Protein AF-A0AAF0L243-F1 (afdb_monomer_lite)

Structure (mmCIF, N/CA/C/O backbone):
data_AF-A0AAF0L243-F1
#
_entry.id   AF-A0AAF0L243-F1
#
loop_
_atom_site.group_PDB
_atom_site.id
_atom_site.type_symbol
_atom_site.label_atom_id
_atom_site.label_alt_id
_atom_site.label_comp_id
_atom_site.label_asym_id
_atom_site.label_entity_id
_atom_site.label_seq_id
_atom_site.pdbx_PDB_ins_code
_atom_site.Cartn_x
_atom_site.Cartn_y
_atom_site.Cartn_z
_atom_site.occupancy
_atom_site.B_iso_or_equiv
_atom_site.auth_seq_id
_atom_site.auth_comp_id
_atom_site.auth_asym_id
_atom_site.auth_atom_id
_atom_site.pdbx_PDB_model_num
ATOM 1 N N . MET A 1 1 ? -22.733 8.200 5.395 1.00 56.94 1 MET A N 1
ATOM 2 C CA . MET A 1 1 ? -22.385 6.842 4.937 1.00 56.94 1 MET A CA 1
ATOM 3 C C . MET A 1 1 ? -22.630 5.916 6.104 1.00 56.94 1 MET A C 1
ATOM 5 O O 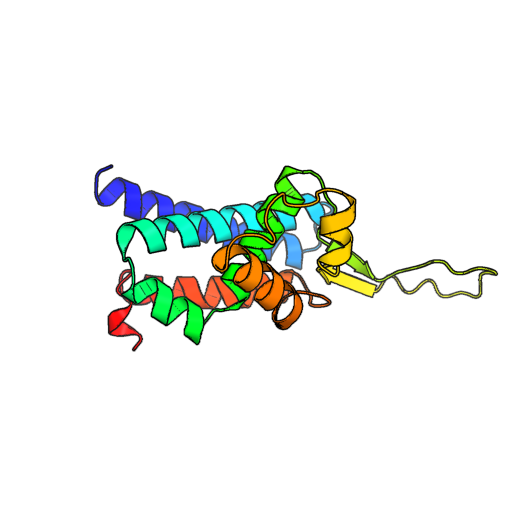. MET A 1 1 ? -22.127 6.195 7.186 1.00 56.94 1 MET A O 1
ATOM 9 N N . VAL A 1 2 ? -23.494 4.929 5.919 1.00 75.75 2 VAL A N 1
ATOM 10 C CA . VAL A 1 2 ? -23.940 4.028 6.987 1.00 75.75 2 VAL A CA 1
ATOM 11 C C . VAL A 1 2 ? -22.839 2.993 7.256 1.00 75.75 2 VAL A C 1
ATOM 13 O O . VAL A 1 2 ? -22.081 2.648 6.353 1.00 75.75 2 VAL A O 1
ATOM 16 N N . GLU A 1 3 ? -22.715 2.503 8.488 1.00 72.56 3 GLU A N 1
ATOM 17 C CA . GLU A 1 3 ? -21.647 1.585 8.929 1.00 72.56 3 GLU A CA 1
ATOM 18 C C . GLU A 1 3 ? -21.468 0.353 8.014 1.00 72.56 3 GLU A C 1
ATOM 20 O O . GLU A 1 3 ? -20.345 -0.024 7.674 1.00 72.56 3 GLU A O 1
ATOM 25 N N . TRP A 1 4 ? -22.569 -0.206 7.500 1.00 73.00 4 TRP A N 1
ATOM 26 C CA . TRP A 1 4 ? -22.538 -1.335 6.563 1.00 73.00 4 TRP A CA 1
ATOM 27 C C . TRP A 1 4 ? -21.938 -0.981 5.188 1.00 73.00 4 TRP A C 1
ATOM 29 O O . TRP A 1 4 ? -21.298 -1.826 4.559 1.00 73.00 4 TRP A O 1
ATOM 39 N N . GLU A 1 5 ? -22.095 0.261 4.714 1.00 77.69 5 GLU A N 1
ATOM 40 C CA . GLU A 1 5 ? -21.502 0.730 3.452 1.00 77.69 5 GLU A CA 1
ATOM 41 C C . GLU A 1 5 ? -19.980 0.836 3.581 1.00 77.69 5 GLU A C 1
ATOM 43 O O . GLU A 1 5 ? -19.249 0.472 2.657 1.00 77.69 5 GLU A O 1
ATOM 48 N N . ARG A 1 6 ? -19.497 1.271 4.753 1.00 78.81 6 ARG A N 1
ATOM 49 C CA . ARG A 1 6 ? -18.064 1.363 5.067 1.00 78.81 6 ARG A CA 1
ATOM 50 C C . ARG A 1 6 ? -17.425 -0.018 5.147 1.00 78.81 6 ARG A C 1
ATOM 52 O O . ARG A 1 6 ? -16.414 -0.251 4.488 1.00 78.81 6 ARG A O 1
ATOM 59 N N . ALA A 1 7 ? -18.047 -0.952 5.869 1.00 78.88 7 ALA A N 1
ATOM 60 C CA . ALA A 1 7 ? -17.577 -2.335 5.951 1.00 78.88 7 ALA A CA 1
ATOM 61 C C . ALA A 1 7 ? -17.510 -3.000 4.564 1.00 78.88 7 ALA A C 1
ATOM 63 O O . ALA A 1 7 ? -16.498 -3.605 4.205 1.00 78.88 7 ALA A O 1
ATOM 64 N N . ARG A 1 8 ? -18.545 -2.810 3.734 1.00 82.81 8 ARG A N 1
ATOM 65 C CA . ARG A 1 8 ? -18.560 -3.309 2.351 1.00 82.81 8 ARG A CA 1
ATOM 66 C C . ARG A 1 8 ? -17.461 -2.677 1.495 1.00 82.81 8 ARG A C 1
ATOM 68 O O . ARG A 1 8 ? -16.812 -3.385 0.730 1.00 82.81 8 ARG A O 1
ATOM 75 N N . SER A 1 9 ? -17.247 -1.367 1.616 1.00 86.12 9 SER A N 1
ATOM 76 C CA . SER A 1 9 ? -16.192 -0.643 0.896 1.00 86.12 9 SER A CA 1
ATOM 77 C C . SER A 1 9 ? -14.798 -1.185 1.228 1.00 86.12 9 SER A C 1
ATOM 79 O O . SER A 1 9 ? -14.022 -1.478 0.317 1.00 86.12 9 SER A O 1
ATOM 81 N N . ARG A 1 10 ? -14.508 -1.417 2.518 1.00 90.62 10 ARG A N 1
ATOM 82 C CA . ARG A 1 10 ? -13.235 -1.999 2.979 1.00 90.62 10 ARG A CA 1
ATOM 83 C C . ARG A 1 10 ? -13.010 -3.401 2.413 1.00 90.62 10 ARG A C 1
ATOM 85 O O . ARG A 1 10 ? -11.958 -3.645 1.832 1.00 90.62 10 ARG A O 1
ATOM 92 N N . GLY A 1 11 ? -14.014 -4.279 2.489 1.00 90.25 11 GLY A N 1
ATOM 93 C CA . GLY A 1 11 ? -13.917 -5.632 1.928 1.00 90.25 11 GLY A CA 1
ATOM 94 C C . GLY A 1 11 ? -13.712 -5.639 0.407 1.00 90.25 11 GLY A C 1
ATOM 95 O O . GLY A 1 11 ? -12.899 -6.401 -0.111 1.00 90.25 11 GLY A O 1
ATOM 96 N N . MET A 1 12 ? -14.388 -4.749 -0.331 1.00 90.94 12 MET A N 1
ATOM 97 C CA . MET A 1 12 ? -14.165 -4.607 -1.778 1.00 90.94 12 MET A CA 1
ATOM 98 C C . MET A 1 12 ? -12.74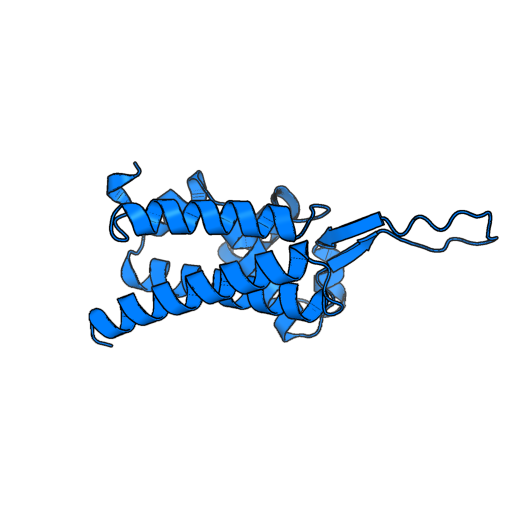5 -4.133 -2.099 1.00 90.94 12 MET A C 1
ATOM 100 O O . MET A 1 12 ? -12.108 -4.693 -2.989 1.00 90.94 12 MET A O 1
ATOM 104 N N . ALA A 1 13 ? -12.246 -3.130 -1.375 1.00 92.06 13 ALA A N 1
ATOM 105 C CA . ALA A 1 13 ? -10.897 -2.618 -1.571 1.00 92.06 13 ALA A CA 1
ATOM 106 C C . ALA A 1 13 ? -9.832 -3.677 -1.235 1.00 92.06 13 ALA A C 1
ATOM 108 O O . ALA A 1 13 ? -8.860 -3.816 -1.976 1.00 92.06 13 ALA A O 1
ATOM 109 N N . LEU A 1 14 ? -10.043 -4.469 -0.176 1.00 95.31 14 LEU A N 1
ATOM 110 C CA . LEU A 1 14 ? -9.124 -5.533 0.231 1.00 95.31 14 LEU A CA 1
ATOM 111 C C . LEU A 1 14 ? -9.043 -6.638 -0.828 1.00 95.31 14 LEU A C 1
ATOM 113 O O . LEU A 1 14 ? -7.953 -7.005 -1.264 1.00 95.31 14 LEU A O 1
ATOM 117 N N . ASN A 1 15 ? -10.198 -7.090 -1.322 1.00 95.25 15 ASN A N 1
ATOM 118 C CA . ASN A 1 15 ? -10.277 -8.075 -2.401 1.00 95.25 15 ASN A CA 1
ATOM 119 C C . ASN A 1 15 ? -9.639 -7.564 -3.700 1.00 95.25 15 ASN A C 1
ATOM 121 O O . ASN A 1 15 ? -8.996 -8.318 -4.431 1.00 95.25 15 ASN A O 1
ATOM 125 N N . ALA A 1 16 ? -9.810 -6.278 -4.012 1.00 94.06 16 ALA A N 1
ATOM 126 C CA . ALA A 1 16 ? -9.222 -5.684 -5.205 1.00 94.06 16 ALA A CA 1
ATOM 127 C C . ALA A 1 16 ? -7.691 -5.569 -5.102 1.00 94.06 16 ALA A C 1
ATOM 129 O O . ALA A 1 16 ? -6.995 -5.826 -6.088 1.00 94.06 16 ALA A O 1
ATOM 130 N N . LEU A 1 17 ? -7.163 -5.252 -3.915 1.00 95.25 17 LEU A N 1
ATOM 131 C CA . LEU A 1 17 ? -5.728 -5.289 -3.631 1.00 95.25 17 LEU A CA 1
ATOM 132 C C . LEU A 1 17 ? -5.165 -6.714 -3.766 1.00 95.25 17 LEU A C 1
ATOM 134 O O . LEU A 1 17 ? -4.142 -6.914 -4.421 1.00 95.25 17 LEU A O 1
ATOM 138 N N . GLU A 1 18 ? -5.853 -7.717 -3.218 1.00 96.31 18 GLU A N 1
ATOM 139 C CA . GLU A 1 18 ? -5.465 -9.126 -3.357 1.00 96.31 18 GLU A CA 1
ATOM 140 C C . GLU A 1 18 ? -5.455 -9.590 -4.820 1.00 96.31 18 GLU A C 1
ATOM 142 O O . GLU A 1 18 ? -4.526 -10.277 -5.261 1.00 96.31 18 GLU A O 1
ATOM 147 N N . LYS A 1 19 ? -6.463 -9.186 -5.602 1.00 94.44 19 LYS A N 1
ATOM 148 C CA . LYS A 1 19 ? -6.508 -9.474 -7.037 1.00 94.44 19 LYS A CA 1
ATOM 149 C C . LYS A 1 19 ? -5.303 -8.862 -7.755 1.00 94.44 19 LYS A C 1
ATOM 151 O O . LYS A 1 19 ? -4.652 -9.559 -8.529 1.00 94.44 19 LYS A O 1
ATOM 156 N N . ALA A 1 20 ? -4.975 -7.601 -7.469 1.00 92.94 20 ALA A N 1
ATOM 157 C CA . ALA A 1 20 ? -3.822 -6.927 -8.062 1.00 92.94 20 ALA A CA 1
ATOM 158 C C . ALA A 1 20 ? -2.502 -7.658 -7.753 1.00 92.94 20 ALA A C 1
ATOM 160 O O . ALA A 1 20 ? -1.702 -7.881 -8.661 1.00 92.94 20 ALA A O 1
ATOM 161 N N . LEU A 1 21 ? -2.302 -8.099 -6.505 1.00 94.44 21 LEU A N 1
ATOM 162 C CA . LEU A 1 21 ? -1.145 -8.914 -6.112 1.00 94.44 21 LEU A CA 1
ATOM 163 C C . LEU A 1 21 ? -1.108 -10.257 -6.858 1.00 94.44 21 LEU A C 1
ATOM 165 O O . LEU A 1 21 ? -0.062 -10.672 -7.359 1.00 94.44 21 LEU A O 1
ATOM 169 N N . THR A 1 22 ? -2.250 -10.935 -6.958 1.00 94.00 22 THR A N 1
ATOM 170 C CA . THR A 1 22 ? -2.358 -12.222 -7.656 1.00 94.00 22 THR A CA 1
ATOM 171 C C . THR A 1 22 ? -1.995 -12.088 -9.136 1.00 94.00 22 THR A C 1
ATOM 173 O O . THR A 1 22 ? -1.210 -12.883 -9.659 1.00 94.00 22 THR A O 1
ATOM 176 N N . ASP A 1 23 ? -2.525 -11.067 -9.808 1.00 90.81 23 ASP A N 1
ATOM 177 C CA . ASP A 1 23 ? -2.268 -10.817 -11.227 1.00 90.81 23 ASP A CA 1
ATOM 178 C C . ASP A 1 23 ? -0.811 -10.402 -11.473 1.00 90.81 23 ASP A C 1
ATOM 180 O O . ASP A 1 23 ? -0.190 -10.845 -12.445 1.00 90.81 23 ASP A O 1
ATOM 184 N N . LEU A 1 24 ? -0.232 -9.629 -10.547 1.00 88.25 24 LEU A N 1
ATOM 185 C CA . LEU A 1 24 ? 1.179 -9.257 -10.555 1.00 88.25 24 LEU A CA 1
ATOM 186 C C . LEU A 1 24 ? 2.096 -10.488 -10.442 1.00 88.25 24 LEU A C 1
ATOM 188 O O . LEU A 1 24 ? 3.017 -10.646 -11.245 1.00 88.25 24 LEU A O 1
ATOM 192 N N . ARG A 1 25 ? 1.808 -11.405 -9.507 1.00 88.00 25 ARG A N 1
ATOM 193 C CA . ARG A 1 25 ? 2.572 -12.652 -9.303 1.00 88.00 25 ARG A CA 1
ATOM 194 C C . ARG A 1 25 ? 2.509 -13.597 -10.491 1.00 88.00 25 ARG A C 1
ATOM 196 O O . ARG A 1 25 ? 3.506 -14.221 -10.845 1.00 88.00 25 ARG A O 1
ATOM 203 N N . ARG A 1 26 ? 1.345 -13.686 -11.131 1.00 83.69 26 ARG A N 1
ATOM 204 C CA . ARG A 1 26 ? 1.151 -14.501 -12.337 1.00 83.69 26 ARG A CA 1
ATOM 205 C C . ARG A 1 26 ? 1.836 -13.914 -13.577 1.00 83.69 26 ARG A C 1
ATOM 207 O O . ARG A 1 26 ? 1.850 -14.573 -14.612 1.00 83.69 26 ARG A O 1
ATOM 214 N N . ARG A 1 27 ? 2.411 -12.704 -13.483 1.00 68.94 27 ARG A N 1
ATOM 215 C CA . ARG A 1 27 ? 3.061 -11.975 -14.586 1.00 68.94 27 ARG A CA 1
ATOM 216 C C . ARG A 1 27 ? 2.173 -11.875 -15.832 1.00 68.94 27 ARG A C 1
ATOM 218 O O . ARG A 1 27 ? 2.678 -11.868 -16.954 1.00 68.94 27 ARG A O 1
ATOM 225 N N . HIS A 1 28 ? 0.853 -11.786 -15.646 1.00 62.03 28 HIS A N 1
ATOM 226 C CA . HIS A 1 28 ? -0.038 -11.433 -16.749 1.00 62.03 28 HIS A CA 1
ATOM 227 C C . HIS A 1 28 ? 0.360 -10.037 -17.238 1.00 62.03 28 HIS A C 1
ATOM 229 O O . HIS A 1 28 ? 0.646 -9.163 -16.421 1.00 62.03 28 HIS A O 1
ATOM 235 N N . GLY A 1 29 ? 0.478 -9.871 -18.558 1.00 58.56 29 GLY A N 1
ATOM 236 C CA . GLY A 1 29 ? 1.164 -8.759 -19.224 1.00 58.56 29 GLY A CA 1
ATOM 237 C C . GLY A 1 29 ? 0.522 -7.382 -19.054 1.00 58.56 29 GLY A C 1
ATOM 238 O O . GLY A 1 29 ? 0.132 -6.781 -20.041 1.00 58.56 29 GLY A O 1
ATOM 239 N N . GLU A 1 30 ? 0.449 -6.878 -17.822 1.00 80.50 30 GLU A N 1
ATOM 240 C CA . GLU A 1 30 ? -0.124 -5.585 -17.437 1.00 80.50 30 GLU A CA 1
ATOM 241 C C . GLU A 1 30 ? 0.508 -5.067 -16.124 1.00 80.50 30 GLU A C 1
ATOM 243 O O . GLU A 1 30 ? -0.178 -4.539 -15.251 1.00 80.50 30 GLU A O 1
ATOM 248 N N . LEU A 1 31 ? 1.834 -5.218 -15.959 1.00 83.25 31 LEU A N 1
ATOM 249 C CA . LEU A 1 31 ? 2.580 -4.820 -14.748 1.00 83.25 31 LEU A CA 1
ATOM 250 C C . LEU A 1 31 ? 2.143 -3.449 -14.207 1.00 83.25 31 LEU A C 1
ATOM 252 O O . LEU A 1 31 ? 1.825 -3.315 -13.029 1.00 83.25 31 LEU A O 1
ATOM 256 N N . TYR A 1 32 ? 2.102 -2.437 -15.073 1.00 83.31 32 TYR A N 1
ATOM 257 C CA . TYR A 1 32 ? 1.758 -1.073 -14.679 1.00 83.31 32 TYR A CA 1
ATOM 258 C C . TYR A 1 32 ? 0.300 -0.919 -14.244 1.00 83.31 32 TYR A C 1
ATOM 260 O O . TYR A 1 32 ? 0.034 -0.178 -13.301 1.00 83.31 32 TYR A O 1
ATOM 268 N N . ALA A 1 33 ? -0.634 -1.626 -14.887 1.00 86.06 33 ALA A N 1
ATOM 269 C CA . ALA A 1 33 ? -2.044 -1.578 -14.511 1.00 86.06 33 ALA A CA 1
ATOM 270 C C . ALA A 1 33 ? -2.269 -2.268 -13.161 1.00 86.06 33 ALA A C 1
ATOM 272 O O . ALA A 1 33 ? -2.939 -1.711 -12.296 1.00 86.06 33 ALA A O 1
ATOM 273 N N . ASN A 1 34 ? -1.635 -3.424 -12.944 1.00 90.44 34 ASN A N 1
ATOM 274 C CA . ASN A 1 34 ? -1.732 -4.167 -11.688 1.00 90.44 34 ASN A CA 1
ATOM 275 C C . ASN A 1 34 ? -1.085 -3.407 -10.526 1.00 90.44 34 ASN A C 1
ATOM 277 O O . ASN A 1 34 ? -1.678 -3.295 -9.456 1.00 90.44 34 ASN A O 1
ATOM 28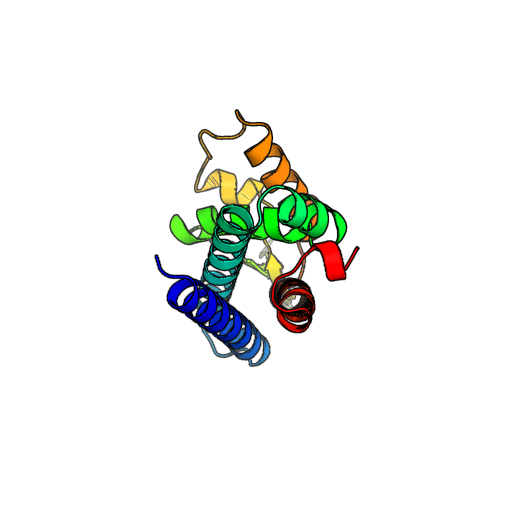1 N N . VAL A 1 35 ? 0.089 -2.803 -10.745 1.00 91.62 35 VAL A N 1
ATOM 282 C CA . VAL A 1 35 ? 0.719 -1.923 -9.751 1.00 91.62 35 VAL A CA 1
ATOM 283 C C . VAL A 1 35 ? -0.150 -0.697 -9.482 1.00 91.62 35 VAL A C 1
ATOM 285 O O . VAL A 1 35 ? -0.382 -0.357 -8.325 1.00 91.62 35 VAL A O 1
ATOM 288 N N . GLY A 1 36 ? -0.676 -0.054 -10.527 1.00 92.06 36 GLY A N 1
ATOM 289 C CA . GLY A 1 36 ? -1.564 1.098 -10.384 1.00 92.06 36 GLY A CA 1
ATOM 290 C C . GLY A 1 36 ? -2.822 0.771 -9.580 1.00 92.06 36 GLY A C 1
ATOM 291 O O . GLY A 1 36 ? -3.172 1.506 -8.658 1.00 92.06 36 GLY A O 1
ATOM 292 N N . ALA A 1 37 ? -3.460 -0.363 -9.871 1.00 92.44 37 ALA A N 1
ATOM 293 C CA . ALA A 1 37 ? -4.618 -0.848 -9.134 1.00 92.44 37 ALA A CA 1
ATOM 294 C C . ALA A 1 37 ? -4.277 -1.126 -7.663 1.00 92.44 37 ALA A C 1
ATOM 296 O O . ALA A 1 37 ? -4.968 -0.620 -6.781 1.00 92.44 37 ALA A O 1
ATOM 297 N N . GLY A 1 38 ? -3.197 -1.867 -7.388 1.00 94.69 38 GLY A N 1
ATOM 298 C CA . GLY A 1 38 ? -2.767 -2.176 -6.021 1.00 94.69 38 GLY A CA 1
ATOM 299 C C . GLY A 1 38 ? -2.491 -0.916 -5.197 1.00 94.69 38 GLY A C 1
ATOM 300 O O . GLY A 1 38 ? -2.995 -0.777 -4.085 1.00 94.69 38 GLY A O 1
ATOM 301 N N . VAL A 1 39 ? -1.785 0.059 -5.777 1.00 95.38 39 VAL A N 1
ATOM 302 C CA . VAL A 1 39 ? -1.530 1.363 -5.145 1.00 95.38 39 VAL A CA 1
ATOM 303 C C . VAL A 1 39 ? -2.826 2.105 -4.828 1.00 95.38 39 VAL A C 1
ATOM 305 O O . VAL A 1 39 ? -2.986 2.615 -3.719 1.00 95.38 39 VAL A O 1
ATOM 308 N N . MET A 1 40 ? -3.747 2.186 -5.791 1.00 94.50 40 MET A N 1
ATOM 309 C CA . MET A 1 40 ? -5.008 2.907 -5.609 1.00 94.50 40 MET A CA 1
ATOM 310 C C . MET A 1 40 ? -5.855 2.268 -4.508 1.00 94.50 40 MET A C 1
ATOM 312 O O . MET A 1 40 ? -6.343 2.982 -3.635 1.00 94.50 40 MET A O 1
ATOM 316 N N . TRP A 1 41 ? -5.990 0.940 -4.504 1.00 95.62 41 TRP A N 1
ATOM 317 C CA . TRP A 1 41 ? -6.792 0.245 -3.497 1.00 95.62 41 TRP A CA 1
ATOM 318 C C . TRP A 1 41 ? -6.162 0.296 -2.106 1.00 95.62 41 TRP A C 1
ATOM 320 O O . TRP A 1 41 ? -6.876 0.584 -1.148 1.00 95.62 41 TRP A O 1
ATOM 330 N N . ALA A 1 42 ? -4.840 0.134 -1.988 1.00 96.31 42 ALA A N 1
ATOM 331 C CA . ALA A 1 42 ? -4.141 0.301 -0.714 1.00 96.31 42 ALA A CA 1
ATOM 332 C C . ALA A 1 42 ? -4.309 1.722 -0.144 1.00 96.31 42 ALA A C 1
ATOM 334 O O . ALA A 1 42 ? -4.587 1.883 1.042 1.00 96.31 42 ALA A O 1
ATOM 335 N N . ALA A 1 43 ? -4.202 2.754 -0.989 1.00 94.56 43 ALA A N 1
ATOM 336 C CA . ALA A 1 43 ? -4.390 4.138 -0.561 1.00 94.56 43 ALA A CA 1
ATOM 337 C C . ALA A 1 43 ? -5.842 4.442 -0.152 1.00 94.56 43 ALA A C 1
ATOM 339 O O . ALA A 1 43 ? -6.060 5.155 0.822 1.00 94.56 43 ALA A O 1
ATOM 340 N N . VAL A 1 44 ? -6.832 3.889 -0.862 1.00 92.75 44 VAL A N 1
ATOM 341 C CA . VAL A 1 44 ? -8.254 4.025 -0.498 1.00 92.75 44 VAL A CA 1
ATOM 342 C C . VAL A 1 44 ? -8.548 3.359 0.848 1.00 92.75 44 VAL A C 1
ATOM 344 O O . VAL A 1 44 ? -9.272 3.929 1.663 1.00 92.75 44 VAL A O 1
ATOM 347 N N . LEU A 1 45 ? -7.985 2.174 1.105 1.00 94.75 45 LEU A N 1
ATOM 348 C CA . LEU A 1 45 ? -8.083 1.506 2.407 1.00 94.75 45 LEU A CA 1
ATOM 349 C C . LEU A 1 45 ? -7.468 2.353 3.524 1.00 94.75 45 LEU A C 1
ATOM 351 O O . LEU A 1 45 ? -8.137 2.578 4.530 1.00 94.75 45 LEU A O 1
ATOM 355 N N . ASP A 1 46 ? -6.247 2.861 3.329 1.00 95.31 46 ASP A N 1
ATOM 356 C CA . ASP A 1 46 ? -5.573 3.717 4.314 1.00 95.31 46 ASP A CA 1
ATOM 357 C C . ASP A 1 46 ? -6.378 4.984 4.626 1.00 95.31 46 ASP A C 1
ATOM 359 O O . ASP A 1 46 ? -6.559 5.340 5.789 1.00 95.31 46 ASP A O 1
ATOM 363 N N . GLU A 1 47 ? -6.905 5.649 3.595 1.00 91.56 47 GLU A N 1
ATOM 364 C CA . GLU A 1 47 ? -7.712 6.861 3.748 1.00 91.56 47 GLU A CA 1
ATOM 365 C C . GLU A 1 47 ? -9.012 6.584 4.510 1.00 91.56 47 GLU A C 1
ATOM 367 O O . GLU A 1 47 ? -9.297 7.292 5.475 1.00 91.56 47 GLU A O 1
ATOM 372 N N . ASN A 1 48 ? -9.742 5.524 4.150 1.00 91.81 48 ASN A N 1
ATOM 373 C CA . ASN A 1 48 ? -10.978 5.139 4.834 1.00 91.81 48 ASN A CA 1
ATOM 374 C C . ASN A 1 48 ? -10.735 4.758 6.301 1.00 91.81 48 ASN A C 1
ATOM 376 O O . ASN A 1 48 ? -11.483 5.178 7.179 1.00 91.81 48 ASN A O 1
ATOM 380 N N . LEU A 1 49 ? -9.704 3.954 6.583 1.00 93.69 49 LEU A N 1
ATOM 381 C CA . LEU A 1 49 ? -9.406 3.512 7.948 1.00 93.69 49 LEU A CA 1
ATOM 382 C C . LEU A 1 49 ? -8.956 4.674 8.824 1.00 93.69 49 LEU A C 1
ATOM 384 O O . LEU A 1 49 ? -9.400 4.784 9.960 1.00 93.69 49 LEU A O 1
ATOM 388 N N . ARG A 1 50 ? -8.149 5.586 8.287 1.00 93.50 50 ARG A N 1
ATOM 389 C CA . ARG A 1 50 ? -7.766 6.811 8.987 1.00 93.50 50 ARG A CA 1
ATOM 390 C C . ARG A 1 50 ? -8.964 7.709 9.287 1.00 93.50 50 ARG A C 1
ATOM 392 O O . ARG A 1 50 ? -9.055 8.231 10.393 1.00 93.50 50 ARG A O 1
ATOM 399 N N . ASP A 1 51 ? -9.859 7.907 8.323 1.00 91.31 51 ASP A N 1
ATOM 400 C CA . ASP A 1 51 ? -11.029 8.771 8.508 1.00 91.31 51 ASP A CA 1
ATOM 401 C C . ASP A 1 51 ? -12.023 8.177 9.525 1.00 91.31 51 ASP A C 1
ATOM 403 O O . ASP A 1 51 ? -12.736 8.920 10.200 1.00 91.31 51 ASP A O 1
ATOM 407 N N . ASP A 1 52 ? -12.046 6.849 9.664 1.00 91.12 52 ASP A N 1
ATOM 408 C CA . ASP A 1 52 ? -12.981 6.139 10.536 1.00 91.12 52 ASP A CA 1
ATOM 409 C C . ASP A 1 52 ? -12.427 5.829 11.933 1.00 91.12 52 ASP A C 1
ATOM 411 O O . ASP A 1 52 ? -13.175 5.883 12.906 1.00 91.12 52 ASP A O 1
ATOM 415 N N . LEU A 1 53 ? -11.146 5.468 12.032 1.00 92.12 53 LEU A N 1
ATOM 416 C CA . LEU A 1 53 ? -10.495 4.972 13.253 1.00 92.12 53 LEU A CA 1
ATOM 417 C C . LEU A 1 53 ? -9.510 5.990 13.851 1.00 92.12 53 LEU A C 1
ATOM 419 O O . LEU A 1 53 ? -9.060 5.831 14.984 1.00 92.12 53 LEU A O 1
ATOM 423 N N . GLY A 1 54 ? -9.177 7.049 13.110 1.00 94.00 54 GLY A N 1
ATOM 424 C CA . GLY A 1 54 ? -8.389 8.171 13.606 1.00 94.00 54 GLY A CA 1
ATOM 425 C C . GLY A 1 54 ? -6.985 7.789 14.080 1.00 94.00 54 GLY A C 1
ATOM 426 O O . GLY A 1 54 ? -6.273 7.024 13.427 1.00 94.00 54 GLY A O 1
ATOM 427 N N . ALA A 1 55 ? -6.580 8.374 15.209 1.00 95.31 55 ALA A N 1
ATOM 428 C CA . ALA A 1 55 ? -5.212 8.314 15.722 1.00 95.31 55 ALA A CA 1
ATOM 429 C C . ALA A 1 55 ? -4.742 6.888 16.047 1.00 95.31 55 ALA A C 1
ATOM 431 O O . ALA A 1 55 ? -3.602 6.556 15.743 1.00 95.31 55 ALA A O 1
ATOM 432 N N . GLU A 1 56 ? -5.614 6.027 16.579 1.00 94.94 56 GLU A N 1
ATOM 433 C CA . GLU A 1 56 ? -5.238 4.651 16.935 1.00 94.94 56 GLU A CA 1
ATOM 434 C C . GLU A 1 56 ? -4.791 3.844 15.710 1.00 94.94 56 GLU A C 1
ATOM 436 O O . GLU A 1 56 ? -3.809 3.104 15.759 1.00 94.94 56 GLU A O 1
ATOM 441 N N . TYR A 1 57 ? -5.480 4.022 14.579 1.00 96.50 57 TYR A N 1
ATOM 442 C CA . TYR A 1 57 ? -5.061 3.419 13.318 1.00 96.50 57 TYR A CA 1
ATOM 443 C C . TYR A 1 57 ? -3.769 4.047 12.790 1.00 96.50 57 TYR A C 1
ATOM 445 O O . TYR A 1 57 ? -2.912 3.330 12.280 1.00 96.50 57 TYR A O 1
ATOM 453 N N . GLU A 1 58 ? -3.612 5.370 12.894 1.00 95.50 58 GLU A N 1
ATOM 454 C CA . GLU A 1 58 ? -2.391 6.033 12.433 1.00 95.50 58 GLU A CA 1
ATOM 455 C C . GLU A 1 58 ? -1.152 5.563 13.204 1.00 95.50 58 GLU A C 1
ATOM 457 O O . GLU A 1 58 ? -0.125 5.314 12.574 1.00 95.50 58 GLU A O 1
ATOM 462 N N . GLU A 1 59 ? -1.254 5.391 14.523 1.00 95.69 59 GLU A N 1
ATOM 463 C CA . GLU A 1 59 ? -0.183 4.859 15.374 1.00 95.69 59 GLU A CA 1
ATOM 464 C C . GLU A 1 59 ? 0.153 3.408 15.018 1.00 95.69 59 GLU A C 1
ATOM 466 O O . GLU A 1 59 ? 1.321 3.081 14.791 1.00 95.69 59 GLU A O 1
ATOM 471 N N . LEU A 1 60 ? -0.869 2.555 14.894 1.00 96.69 60 LEU A N 1
ATOM 472 C CA . LEU A 1 60 ? -0.706 1.157 14.499 1.00 96.69 60 LEU A CA 1
ATOM 473 C C . LEU A 1 60 ? -0.045 1.033 13.117 1.00 96.69 60 LEU A C 1
ATOM 475 O O . LEU A 1 60 ? 0.928 0.298 12.950 1.00 96.69 60 LEU A O 1
ATOM 479 N N . ARG A 1 61 ? -0.536 1.785 12.124 1.00 96.06 61 ARG A N 1
ATOM 480 C CA . ARG A 1 61 ? 0.028 1.820 10.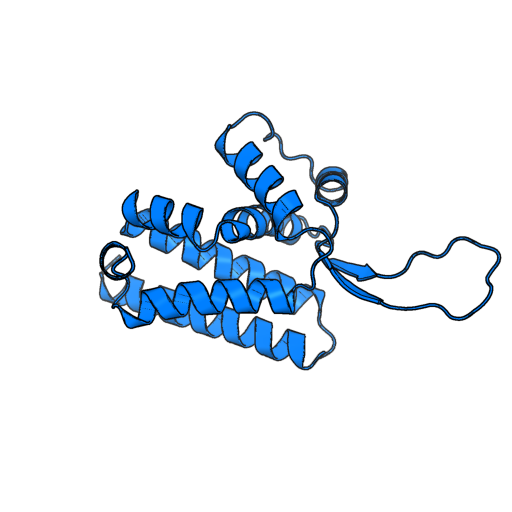767 1.00 96.06 61 ARG A CA 1
ATOM 481 C C . ARG A 1 61 ? 1.479 2.288 10.783 1.00 96.06 61 ARG A C 1
ATOM 483 O O . ARG A 1 61 ? 2.304 1.726 10.075 1.00 96.06 61 ARG A O 1
ATOM 490 N N . ASP A 1 62 ? 1.794 3.332 11.543 1.00 95.50 62 ASP A N 1
ATOM 491 C CA . ASP A 1 62 ? 3.148 3.884 11.594 1.00 95.50 62 ASP A CA 1
ATOM 492 C C . ASP A 1 62 ? 4.154 2.901 12.207 1.00 95.50 62 ASP A C 1
ATOM 494 O O . ASP A 1 62 ? 5.322 2.923 11.821 1.00 95.50 62 ASP A O 1
ATOM 498 N N . ARG A 1 63 ? 3.698 2.038 13.121 1.00 94.94 63 ARG A N 1
ATOM 499 C CA . ARG A 1 63 ? 4.501 0.983 13.743 1.00 94.94 63 ARG A CA 1
ATOM 500 C C . ARG A 1 63 ? 4.655 -0.246 12.841 1.00 94.94 63 ARG A C 1
ATOM 502 O O . ARG A 1 63 ? 5.778 -0.688 12.615 1.00 94.94 63 ARG A O 1
ATOM 509 N N . ASP A 1 64 ? 3.546 -0.769 12.319 1.00 95.69 64 ASP A N 1
ATOM 510 C CA . ASP A 1 64 ? 3.503 -2.115 11.727 1.00 95.69 64 ASP A CA 1
ATOM 511 C C . ASP A 1 64 ? 3.464 -2.108 10.190 1.00 95.69 64 ASP A C 1
ATOM 513 O O . ASP A 1 64 ? 3.794 -3.107 9.554 1.00 95.69 64 ASP A O 1
ATOM 517 N N . ALA A 1 65 ? 3.083 -0.989 9.569 1.00 95.75 65 ALA A N 1
ATOM 518 C CA . ALA A 1 65 ? 2.988 -0.855 8.115 1.00 95.75 65 ALA A CA 1
ATOM 519 C C . ALA A 1 65 ? 3.416 0.540 7.606 1.00 95.75 65 ALA A C 1
ATOM 521 O O . ALA A 1 65 ? 2.679 1.176 6.838 1.00 95.75 65 ALA A O 1
ATOM 522 N N . PRO A 1 66 ? 4.624 1.034 7.955 1.00 94.94 66 PRO A N 1
ATOM 523 C CA . PRO A 1 66 ? 5.086 2.371 7.560 1.00 94.94 66 PRO A CA 1
ATOM 524 C C . PRO A 1 66 ? 5.128 2.561 6.036 1.00 94.94 66 PRO A C 1
ATOM 526 O O . PRO A 1 66 ? 4.951 3.668 5.522 1.00 94.94 66 PRO A O 1
ATOM 529 N N . LEU A 1 67 ? 5.280 1.462 5.296 1.00 93.88 67 LEU A N 1
ATOM 530 C CA . LEU A 1 67 ? 5.323 1.417 3.839 1.00 93.88 67 LEU A CA 1
ATOM 531 C C . LEU A 1 67 ? 4.015 1.909 3.173 1.00 93.88 67 LEU A C 1
ATOM 533 O O . LEU A 1 67 ? 4.043 2.379 2.033 1.00 93.88 67 LEU A O 1
ATOM 537 N N . LEU A 1 68 ? 2.877 1.912 3.888 1.00 95.56 68 LEU A N 1
ATOM 538 C CA . LEU A 1 68 ? 1.620 2.498 3.397 1.00 95.56 68 LEU A CA 1
ATOM 539 C C . LEU A 1 68 ? 1.762 3.990 3.077 1.00 95.56 68 LEU A C 1
ATOM 541 O O . LEU A 1 68 ? 1.212 4.461 2.081 1.00 95.56 68 LEU A O 1
ATOM 545 N N . HIS A 1 69 ? 2.573 4.731 3.840 1.00 94.12 69 HIS A N 1
ATOM 546 C CA . HIS A 1 69 ? 2.896 6.122 3.507 1.00 94.12 69 HIS A CA 1
ATOM 547 C C . HIS A 1 69 ? 3.555 6.240 2.133 1.00 94.12 69 HIS A C 1
ATOM 549 O O . HIS A 1 69 ? 3.239 7.160 1.370 1.00 94.12 69 HIS A O 1
ATOM 555 N N . GLY A 1 70 ? 4.441 5.295 1.816 1.00 92.44 70 GLY A N 1
ATOM 556 C CA . GLY A 1 70 ? 5.094 5.198 0.521 1.00 92.44 70 GLY A CA 1
ATOM 557 C C . GLY A 1 70 ? 4.101 4.888 -0.596 1.00 92.44 70 GLY A C 1
ATOM 558 O O . GLY A 1 70 ? 4.087 5.585 -1.608 1.00 92.44 70 GLY A O 1
ATOM 559 N N . LEU A 1 71 ? 3.193 3.928 -0.410 1.00 94.06 71 LEU A N 1
ATOM 560 C CA . LEU A 1 71 ? 2.166 3.632 -1.418 1.00 94.06 71 LEU A CA 1
ATOM 561 C C . LEU A 1 71 ? 1.240 4.828 -1.673 1.00 94.06 71 LEU A C 1
ATOM 563 O O . LEU A 1 71 ? 0.918 5.129 -2.823 1.00 94.06 71 LEU A O 1
ATOM 567 N N . VAL A 1 72 ? 0.883 5.591 -0.637 1.00 92.00 72 VAL A N 1
ATOM 568 C CA . VAL A 1 72 ? 0.110 6.827 -0.824 1.00 92.00 72 VAL A CA 1
ATOM 569 C C . VAL A 1 72 ? 0.920 7.900 -1.570 1.00 92.00 72 VAL A C 1
ATOM 571 O O . VAL A 1 72 ? 0.348 8.694 -2.318 1.00 92.00 72 VAL A O 1
ATOM 574 N N . HIS A 1 73 ? 2.251 7.932 -1.433 1.00 89.25 73 HIS A N 1
ATOM 575 C CA . HIS A 1 73 ? 3.094 8.751 -2.311 1.00 89.25 73 HIS A CA 1
ATOM 576 C C . HIS A 1 73 ? 3.041 8.254 -3.763 1.00 89.25 73 HIS A C 1
ATOM 578 O O . HIS A 1 73 ? 2.797 9.051 -4.674 1.00 89.25 73 HIS A O 1
ATOM 584 N N . ALA A 1 74 ? 3.203 6.943 -3.965 1.00 90.56 74 ALA A N 1
ATOM 585 C CA . ALA A 1 74 ? 3.193 6.290 -5.271 1.00 90.56 74 ALA A CA 1
ATOM 586 C C . ALA A 1 74 ? 1.877 6.517 -6.030 1.00 90.56 74 ALA A C 1
ATOM 588 O O . ALA A 1 74 ? 1.901 6.676 -7.250 1.00 90.56 74 ALA A O 1
ATOM 589 N N . ARG A 1 75 ? 0.743 6.620 -5.319 1.00 90.69 75 ARG A N 1
ATOM 590 C CA . ARG A 1 75 ? -0.578 6.945 -5.887 1.00 90.69 75 ARG A CA 1
ATOM 591 C C . ARG A 1 75 ? -0.533 8.179 -6.773 1.00 90.69 75 ARG A C 1
ATOM 593 O O . ARG A 1 75 ? -1.083 8.166 -7.869 1.00 90.69 75 ARG A O 1
ATOM 600 N N . ASN A 1 76 ? 0.142 9.233 -6.329 1.00 82.81 76 ASN A N 1
ATOM 601 C CA . ASN A 1 76 ? 0.248 10.452 -7.125 1.00 82.81 76 ASN A CA 1
ATOM 602 C C . ASN A 1 76 ? 1.074 10.223 -8.395 1.00 82.81 76 ASN A C 1
ATOM 604 O O . ASN A 1 76 ? 0.710 10.723 -9.454 1.00 82.81 76 ASN A O 1
ATOM 608 N N . GLY A 1 77 ? 2.135 9.415 -8.309 1.00 81.25 77 GLY A N 1
ATOM 609 C CA . GLY A 1 77 ? 2.886 8.974 -9.484 1.00 81.25 77 GLY A CA 1
ATOM 610 C C . GLY A 1 77 ? 1.983 8.265 -10.496 1.00 81.25 77 GLY A C 1
ATOM 611 O O . GLY A 1 77 ? 1.942 8.661 -11.657 1.00 81.25 77 GLY A O 1
ATOM 612 N N . VAL A 1 78 ? 1.181 7.298 -10.041 1.00 87.06 78 VAL A N 1
ATOM 613 C CA . VAL A 1 78 ? 0.212 6.574 -10.884 1.00 87.06 78 VAL A CA 1
ATOM 614 C C . VAL A 1 78 ? -0.799 7.529 -11.532 1.00 87.06 78 VAL A C 1
ATOM 616 O O . VAL A 1 78 ? -1.010 7.465 -12.741 1.00 87.06 78 VAL A O 1
ATOM 619 N N . MET A 1 79 ? -1.384 8.452 -10.761 1.00 83.75 79 MET A N 1
ATOM 620 C CA . MET A 1 79 ? -2.378 9.419 -11.257 1.00 83.75 79 MET A CA 1
ATOM 621 C C . MET A 1 79 ? -1.822 10.369 -12.323 1.00 83.75 79 MET A C 1
ATOM 623 O O . MET A 1 79 ? -2.554 10.792 -13.215 1.00 83.75 79 MET A O 1
ATOM 627 N N . HIS A 1 80 ? -0.532 10.693 -12.252 1.00 76.81 80 HIS A N 1
ATOM 628 C CA . HIS A 1 80 ? 0.157 11.526 -13.237 1.00 76.81 80 HIS A CA 1
ATOM 629 C C . HIS A 1 80 ? 0.804 10.716 -14.370 1.00 76.81 80 HIS A C 1
ATOM 631 O O . HIS A 1 80 ? 1.653 11.241 -15.088 1.00 76.81 80 HIS A O 1
ATOM 637 N N . ALA A 1 81 ? 0.417 9.445 -14.535 1.00 70.50 81 ALA A N 1
ATOM 638 C CA . ALA A 1 81 ? 0.993 8.515 -15.507 1.00 70.50 81 ALA A CA 1
ATOM 639 C C . ALA A 1 81 ? 2.528 8.388 -15.406 1.00 70.50 81 ALA A C 1
ATOM 641 O O . ALA A 1 81 ? 3.202 8.006 -16.365 1.00 70.50 81 ALA A O 1
ATOM 642 N N . ALA A 1 82 ? 3.098 8.688 -14.235 1.00 69.31 82 ALA A N 1
ATOM 643 C CA . ALA A 1 82 ? 4.496 8.428 -13.962 1.00 69.31 82 ALA A CA 1
ATOM 644 C C . ALA A 1 82 ? 4.683 6.921 -13.778 1.00 69.31 82 ALA A C 1
ATOM 646 O O . ALA A 1 82 ? 4.000 6.281 -12.977 1.00 69.31 82 ALA A O 1
ATOM 647 N N . LEU A 1 83 ? 5.638 6.349 -14.511 1.00 70.06 83 LEU A N 1
ATOM 648 C CA . LEU A 1 83 ? 6.026 4.955 -14.331 1.00 70.06 83 LEU A CA 1
ATOM 649 C C . LEU A 1 83 ? 6.667 4.796 -12.946 1.00 70.06 83 LEU A C 1
ATOM 651 O O . LEU A 1 83 ? 7.831 5.152 -12.745 1.00 70.06 83 LEU A O 1
ATOM 655 N N . VAL A 1 84 ? 5.882 4.283 -11.997 1.00 75.19 84 VAL A N 1
ATOM 656 C CA . VAL A 1 84 ? 6.297 4.065 -10.602 1.00 75.19 84 VAL A CA 1
ATOM 657 C C . VAL A 1 84 ? 7.187 2.843 -10.421 1.00 75.19 84 VAL A C 1
ATOM 659 O O . VAL A 1 84 ? 7.922 2.750 -9.441 1.00 75.19 84 VAL A O 1
ATOM 662 N N . THR A 1 85 ? 7.177 1.941 -11.399 1.00 75.50 85 THR A N 1
ATOM 663 C CA . THR A 1 85 ? 8.003 0.738 -11.420 1.00 75.50 85 THR A CA 1
ATOM 664 C C . THR A 1 85 ? 8.816 0.642 -12.702 1.00 75.50 85 THR A C 1
ATOM 666 O O . THR A 1 85 ? 8.506 1.253 -13.728 1.00 75.50 85 THR A O 1
ATOM 669 N N . THR A 1 86 ? 9.890 -0.131 -12.645 1.00 72.50 86 THR A N 1
ATOM 670 C CA . THR A 1 86 ? 10.697 -0.529 -13.801 1.00 72.50 86 THR A CA 1
ATOM 671 C C . THR A 1 86 ? 10.982 -2.009 -13.716 1.00 72.50 86 THR A C 1
ATOM 673 O O . THR A 1 86 ? 11.265 -2.495 -12.632 1.00 72.50 86 THR A O 1
ATOM 676 N N . ASN A 1 87 ? 11.022 -2.704 -14.848 1.00 65.12 87 ASN A N 1
ATOM 677 C CA . ASN A 1 87 ? 11.829 -3.919 -14.920 1.00 65.12 87 ASN A CA 1
ATOM 678 C C . ASN A 1 87 ? 13.283 -3.446 -14.866 1.00 65.12 87 ASN A C 1
ATOM 680 O O . ASN A 1 87 ? 13.657 -2.600 -15.682 1.00 65.12 87 ASN A O 1
ATOM 684 N N . ALA A 1 88 ? 14.073 -3.863 -13.877 1.00 47.91 88 ALA A N 1
ATOM 685 C CA . ALA A 1 88 ? 15.440 -3.362 -13.752 1.00 47.91 88 ALA A CA 1
ATOM 686 C C . ALA A 1 88 ? 16.219 -3.627 -15.060 1.00 47.91 88 ALA A C 1
ATOM 688 O O . ALA A 1 88 ? 16.355 -4.769 -15.483 1.00 47.91 88 ALA A O 1
ATOM 689 N N . GLY A 1 89 ? 16.685 -2.576 -15.739 1.00 42.22 89 GLY A N 1
ATOM 690 C CA . GLY A 1 89 ? 17.424 -2.698 -16.998 1.00 42.22 89 GLY A CA 1
ATOM 691 C C . GLY A 1 89 ? 17.726 -1.337 -17.622 1.00 42.22 89 GLY A C 1
ATOM 692 O O . GLY A 1 89 ? 16.826 -0.647 -18.094 1.00 42.22 89 GLY A O 1
ATOM 693 N N . GLY A 1 90 ? 18.999 -0.941 -17.613 1.00 44.19 90 GLY A N 1
ATOM 694 C CA . GLY A 1 90 ? 19.523 0.198 -18.366 1.00 44.19 90 GLY A CA 1
ATOM 695 C C . GLY A 1 90 ? 20.444 -0.293 -19.480 1.00 44.19 90 GLY A C 1
ATOM 696 O O . GLY A 1 90 ? 21.200 -1.241 -19.280 1.00 44.19 90 GLY A O 1
ATOM 697 N N . ILE A 1 91 ? 20.385 0.345 -20.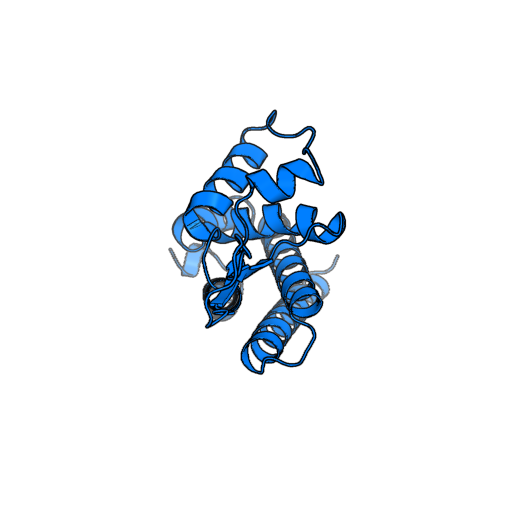650 1.00 44.34 91 ILE A N 1
ATOM 698 C CA . ILE A 1 91 ? 21.368 0.152 -21.722 1.00 44.34 91 ILE A CA 1
ATOM 699 C C . ILE A 1 91 ? 22.419 1.251 -21.568 1.00 44.34 91 ILE A C 1
ATOM 701 O O . ILE A 1 91 ? 22.118 2.418 -21.817 1.00 44.34 91 ILE A O 1
ATOM 705 N N . THR A 1 92 ? 23.652 0.883 -21.223 1.00 44.66 92 THR A N 1
ATOM 706 C CA . THR A 1 92 ? 24.821 1.724 -21.509 1.00 44.66 92 THR A CA 1
ATOM 707 C C . THR A 1 92 ? 25.674 0.978 -22.529 1.00 44.66 92 THR A C 1
ATOM 709 O O . THR A 1 92 ? 26.168 -0.114 -22.266 1.00 44.66 92 THR A O 1
ATOM 712 N N . ALA A 1 93 ? 25.746 1.535 -23.736 1.00 45.16 93 ALA A N 1
ATOM 713 C CA . ALA A 1 93 ? 26.499 1.014 -24.875 1.00 45.16 93 ALA A CA 1
ATOM 714 C C . ALA A 1 93 ? 28.034 1.019 -24.628 1.00 45.16 93 ALA A C 1
ATOM 716 O O . ALA A 1 93 ? 28.492 1.775 -23.770 1.00 45.16 93 ALA A O 1
ATOM 717 N N . PRO A 1 94 ? 28.834 0.254 -25.409 1.00 50.28 94 PRO A N 1
ATOM 718 C CA . PRO A 1 94 ? 28.429 -0.600 -26.519 1.00 50.28 94 PRO A CA 1
ATOM 719 C C . PRO A 1 94 ? 28.151 -2.028 -26.040 1.00 50.28 94 PRO A C 1
ATOM 721 O O . PRO A 1 94 ? 28.927 -2.645 -25.321 1.00 50.28 94 PRO A O 1
ATOM 724 N N . ILE A 1 95 ? 26.977 -2.498 -26.442 1.00 52.28 95 ILE A N 1
ATOM 725 C CA . ILE A 1 95 ? 26.300 -3.740 -26.073 1.00 52.28 95 ILE A CA 1
ATOM 726 C C . ILE A 1 95 ? 27.268 -4.932 -25.991 1.00 52.28 95 ILE A C 1
ATOM 728 O O . ILE A 1 95 ? 27.742 -5.427 -27.011 1.00 52.28 95 ILE A O 1
ATOM 732 N N . VAL A 1 96 ? 27.463 -5.448 -24.776 1.00 46.16 96 VAL A N 1
ATOM 733 C CA . VAL A 1 96 ? 27.862 -6.840 -24.542 1.00 46.16 96 VAL A CA 1
ATOM 734 C C . VAL A 1 96 ? 26.710 -7.501 -23.788 1.00 46.16 96 VAL A C 1
ATOM 736 O O . VAL A 1 96 ? 26.331 -7.068 -22.703 1.00 46.16 96 VAL A O 1
ATOM 739 N N . ALA A 1 97 ? 26.092 -8.497 -24.420 1.00 43.19 97 ALA A N 1
ATOM 740 C CA . ALA A 1 97 ? 25.028 -9.316 -23.843 1.00 43.19 97 ALA A CA 1
ATOM 741 C C . ALA A 1 97 ? 25.529 -10.091 -22.599 1.00 43.19 97 ALA A C 1
ATOM 743 O O . ALA A 1 97 ? 26.718 -10.411 -22.539 1.00 43.19 97 ALA A O 1
ATOM 744 N N . PRO A 1 98 ? 24.649 -10.457 -21.643 1.00 49.56 98 PRO A N 1
ATOM 745 C CA . PRO A 1 98 ? 23.190 -10.472 -21.749 1.00 49.56 98 PRO A CA 1
ATOM 746 C C . PRO A 1 98 ? 22.509 -9.238 -21.142 1.00 49.56 98 PRO A C 1
ATOM 748 O O . PRO A 1 98 ? 22.876 -8.756 -20.075 1.00 49.56 98 PRO A O 1
ATOM 751 N N . VAL A 1 99 ? 21.457 -8.762 -21.817 1.00 52.53 99 VAL A N 1
ATOM 752 C CA . VAL A 1 99 ? 20.505 -7.795 -21.257 1.00 52.53 99 VAL A CA 1
ATOM 753 C C . VAL A 1 99 ? 19.760 -8.494 -20.122 1.00 52.53 99 VAL A C 1
ATOM 755 O O . VAL A 1 99 ? 18.853 -9.290 -20.359 1.00 52.53 99 VAL A O 1
ATOM 758 N N . VAL A 1 100 ? 20.170 -8.233 -18.884 1.00 48.88 100 VAL A N 1
ATOM 759 C CA . VAL A 1 100 ? 19.458 -8.712 -17.700 1.00 48.88 100 VAL A CA 1
ATOM 760 C C . VAL A 1 100 ? 18.241 -7.814 -17.509 1.00 48.88 100 VAL A C 1
ATOM 762 O O . VAL A 1 100 ? 18.358 -6.704 -16.998 1.00 48.88 100 VAL A O 1
ATOM 765 N N . ILE A 1 101 ? 17.075 -8.287 -17.953 1.00 59.25 101 ILE A N 1
ATOM 766 C CA . ILE A 1 101 ? 15.789 -7.739 -17.515 1.00 59.25 101 ILE A CA 1
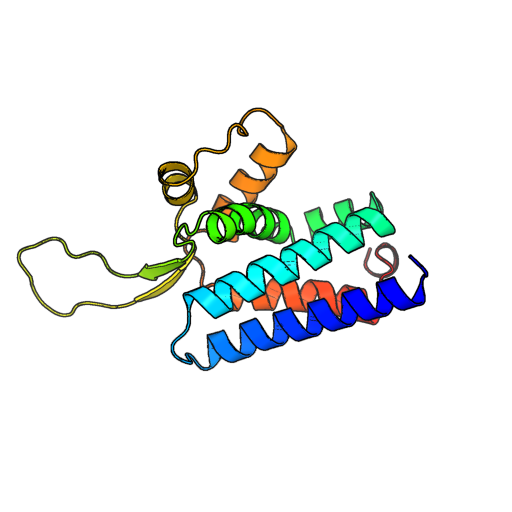ATOM 767 C C . ILE A 1 101 ? 15.581 -8.272 -16.098 1.00 59.25 101 ILE A C 1
ATOM 769 O O . ILE A 1 101 ? 15.158 -9.412 -15.902 1.00 59.25 101 ILE A O 1
ATOM 773 N N . GLY A 1 102 ? 15.976 -7.478 -15.110 1.00 63.16 102 GLY A N 1
ATOM 774 C CA . GLY A 1 102 ? 15.760 -7.789 -13.709 1.00 63.16 102 GLY A CA 1
ATOM 775 C C . GLY A 1 102 ? 14.278 -7.712 -13.331 1.00 63.16 102 GLY A C 1
ATOM 776 O O . GLY A 1 102 ? 13.452 -7.218 -14.111 1.00 63.16 102 GLY A O 1
ATOM 777 N N . PRO A 1 103 ? 13.925 -8.222 -12.140 1.00 74.81 103 PRO A N 1
ATOM 778 C CA . PRO A 1 103 ? 12.552 -8.209 -11.657 1.00 74.81 103 PRO A CA 1
ATOM 779 C C . PRO A 1 103 ? 11.988 -6.778 -11.614 1.00 74.81 103 PRO A C 1
ATOM 781 O O . PRO A 1 103 ? 12.754 -5.804 -11.581 1.00 74.81 103 PRO A O 1
ATOM 784 N N . PRO A 1 104 ? 10.653 -6.633 -11.652 1.00 83.19 104 PRO A N 1
ATOM 785 C CA . PRO A 1 104 ? 10.026 -5.339 -11.460 1.00 83.19 104 PRO A CA 1
ATOM 786 C C . PRO A 1 104 ? 10.426 -4.771 -10.098 1.00 83.19 104 PRO A C 1
ATOM 788 O O . PRO A 1 104 ? 10.433 -5.482 -9.101 1.00 83.19 104 PRO A O 1
ATOM 791 N N . SER A 1 105 ? 10.738 -3.483 -10.053 1.00 88.62 105 SER A N 1
ATOM 792 C CA . SER A 1 105 ? 11.048 -2.780 -8.815 1.00 88.62 105 SER A CA 1
ATOM 793 C C . SER A 1 105 ? 10.459 -1.379 -8.797 1.00 88.62 105 SER A C 1
ATOM 795 O O . SER A 1 105 ? 10.297 -0.744 -9.847 1.00 88.62 105 SER A O 1
ATOM 797 N N . TRP A 1 106 ? 10.132 -0.881 -7.605 1.00 90.25 106 TRP A N 1
ATOM 798 C CA . TRP A 1 106 ? 9.779 0.523 -7.404 1.00 90.25 106 TRP A CA 1
ATOM 799 C C . TRP A 1 106 ? 10.945 1.428 -7.807 1.00 90.25 106 TRP A C 1
ATOM 801 O O . TRP A 1 106 ? 12.086 1.223 -7.388 1.00 90.25 106 TRP A O 1
ATOM 811 N N . ARG A 1 107 ? 10.674 2.466 -8.601 1.00 86.94 107 ARG A N 1
ATOM 812 C CA . ARG A 1 107 ? 11.698 3.467 -8.944 1.00 86.94 107 ARG A CA 1
ATOM 813 C C . ARG A 1 107 ? 11.982 4.362 -7.746 1.00 86.94 107 ARG A C 1
ATOM 815 O O . ARG A 1 107 ? 11.087 4.594 -6.947 1.00 86.94 107 ARG A O 1
ATOM 822 N N . ALA A 1 108 ? 13.171 4.954 -7.673 1.00 86.00 108 ALA A N 1
ATOM 823 C CA . ALA A 1 108 ? 13.443 6.018 -6.705 1.00 86.00 108 ALA A CA 1
ATOM 824 C C . ALA A 1 108 ? 12.474 7.205 -6.892 1.00 86.00 108 ALA A C 1
ATOM 826 O O . ALA A 1 108 ? 12.148 7.581 -8.024 1.00 86.00 108 ALA A O 1
ATOM 827 N N . SER A 1 109 ? 12.044 7.831 -5.799 1.00 82.38 109 SER A N 1
ATOM 828 C CA . SER A 1 109 ? 11.064 8.928 -5.781 1.00 82.38 109 SER A CA 1
ATOM 829 C C . SER A 1 109 ? 11.539 10.148 -6.558 1.00 82.38 109 SER A C 1
ATOM 831 O O . SER A 1 109 ? 10.727 10.802 -7.207 1.00 82.38 109 SER A O 1
ATOM 833 N N . VAL A 1 110 ? 12.853 10.399 -6.616 1.00 80.81 110 VAL A N 1
ATOM 834 C CA . VAL A 1 110 ? 13.437 11.454 -7.463 1.00 80.81 110 VAL A CA 1
ATOM 835 C C . VAL A 1 110 ? 13.013 11.314 -8.928 1.00 80.81 110 VAL A C 1
ATOM 837 O O . VAL A 1 110 ? 12.890 12.306 -9.640 1.00 80.81 110 VAL A O 1
ATOM 840 N N . VAL A 1 111 ? 12.758 10.091 -9.404 1.00 76.50 111 VAL A N 1
ATOM 841 C CA . VAL A 1 111 ? 12.246 9.864 -10.757 1.00 76.50 111 VAL A CA 1
ATOM 842 C C . VAL A 1 111 ? 10.787 10.295 -10.868 1.00 76.50 111 VAL A C 1
ATOM 844 O O . VAL A 1 111 ? 10.424 10.931 -11.855 1.00 76.50 111 VAL A O 1
ATOM 847 N N . LEU A 1 112 ? 9.964 9.987 -9.863 1.00 76.31 112 LEU A N 1
ATOM 848 C CA . LEU A 1 112 ? 8.572 10.442 -9.808 1.00 76.31 112 LEU A CA 1
ATOM 849 C C . LEU A 1 112 ? 8.514 11.969 -9.820 1.00 76.31 112 LEU A C 1
ATOM 851 O O . LEU A 1 112 ? 7.730 12.554 -10.564 1.00 76.31 112 LEU A O 1
ATOM 855 N N . HIS A 1 113 ? 9.418 12.608 -9.071 1.00 75.31 113 HIS A N 1
ATOM 856 C CA . HIS A 1 113 ? 9.491 14.062 -8.945 1.00 75.31 113 HIS A CA 1
ATOM 857 C C . HIS A 1 113 ? 9.922 14.776 -10.230 1.00 75.31 113 HIS A C 1
ATOM 859 O O . HIS A 1 113 ? 9.649 15.961 -10.375 1.00 75.31 113 HIS A O 1
ATOM 865 N N . LYS A 1 114 ? 10.546 14.076 -11.190 1.00 71.38 114 LYS A N 1
ATOM 866 C CA . LYS A 1 114 ? 10.862 14.640 -12.518 1.00 71.38 114 LYS A CA 1
ATOM 867 C C . LYS A 1 114 ? 9.630 14.800 -13.407 1.00 71.38 114 LYS A C 1
ATOM 869 O O . LYS A 1 114 ? 9.604 15.699 -14.238 1.00 71.38 114 LYS A O 1
ATOM 874 N N . LEU A 1 115 ? 8.656 13.901 -13.276 1.00 66.25 115 LEU A N 1
ATOM 875 C CA . LEU A 1 115 ? 7.422 13.905 -14.074 1.00 66.25 115 LEU A CA 1
ATOM 876 C C . LEU A 1 115 ? 6.306 14.682 -13.378 1.00 66.25 115 LEU A C 1
ATOM 878 O O . LEU A 1 115 ? 5.456 15.287 -14.024 1.00 66.25 115 LEU A O 1
ATOM 882 N N . TRP A 1 116 ? 6.340 14.684 -12.052 1.00 65.62 116 TRP A N 1
ATOM 883 C CA . TRP A 1 116 ? 5.431 15.427 -11.210 1.00 65.62 116 TRP A CA 1
ATOM 884 C C . TRP A 1 116 ? 6.206 15.946 -10.012 1.00 65.62 116 TRP A C 1
ATOM 886 O O . TRP A 1 116 ? 6.441 15.208 -9.060 1.00 65.62 116 TRP A O 1
ATOM 896 N N . THR A 1 117 ? 6.587 17.220 -10.030 1.00 60.09 117 THR A N 1
ATOM 897 C CA . THR A 1 117 ? 7.058 17.876 -8.814 1.00 60.09 117 THR A CA 1
ATOM 898 C C . THR A 1 117 ? 5.829 18.102 -7.949 1.00 60.09 117 THR A C 1
ATOM 900 O O . THR A 1 117 ? 4.972 18.916 -8.320 1.00 60.09 117 THR A O 1
ATOM 903 N N . PRO A 1 118 ? 5.693 17.425 -6.798 1.00 56.72 118 PRO A N 1
ATOM 904 C CA . PRO A 1 118 ? 4.679 17.844 -5.859 1.00 56.72 118 PRO A CA 1
ATOM 905 C C . PRO A 1 118 ? 4.966 19.322 -5.572 1.00 56.72 118 PRO A C 1
ATOM 907 O O . PRO A 1 118 ? 6.111 19.662 -5.271 1.00 56.72 118 PRO A O 1
ATOM 910 N N . LYS A 1 119 ? 3.963 20.205 -5.535 1.00 57.28 119 LYS A N 1
ATOM 911 C CA . LYS A 1 119 ? 4.108 21.509 -4.848 1.00 57.28 119 LYS A CA 1
ATOM 912 C C . LYS A 1 119 ? 4.416 21.334 -3.335 1.00 57.28 119 LYS A C 1
ATOM 914 O O . LYS A 1 119 ? 4.134 22.203 -2.533 1.00 57.28 119 LYS A O 1
ATOM 919 N N . ALA A 1 120 ? 4.890 20.162 -2.904 1.00 53.12 120 ALA A N 1
ATOM 920 C CA . ALA A 1 120 ? 4.479 19.490 -1.683 1.00 53.12 120 ALA A CA 1
ATOM 921 C C . ALA A 1 120 ? 5.638 18.930 -0.845 1.00 53.12 120 ALA A C 1
ATOM 923 O O . ALA A 1 120 ? 5.385 18.164 0.074 1.00 53.12 120 ALA A O 1
ATOM 924 N N . LEU A 1 121 ? 6.888 19.365 -1.041 1.00 58.53 121 LEU A N 1
ATOM 925 C CA . LEU A 1 121 ? 7.881 19.246 0.046 1.00 58.53 121 LEU A CA 1
ATOM 926 C C . LEU A 1 121 ? 7.575 20.196 1.225 1.00 58.53 121 LEU A C 1
ATOM 928 O O . LEU A 1 121 ? 8.249 20.149 2.254 1.00 58.53 121 LEU A O 1
ATOM 932 N N . GLU A 1 122 ? 6.540 21.030 1.106 1.00 64.88 122 GLU A N 1
ATOM 933 C CA . GLU A 1 122 ? 6.174 22.056 2.082 1.00 64.88 122 GLU A CA 1
ATOM 934 C C . GLU A 1 122 ? 5.567 21.479 3.373 1.00 64.88 122 GLU A C 1
ATOM 936 O O . GLU A 1 122 ? 5.875 21.971 4.461 1.00 64.88 122 GLU A O 1
ATOM 941 N N . SER A 1 123 ? 4.792 20.384 3.311 1.00 81.25 123 SER A N 1
ATOM 942 C CA . SER A 1 123 ? 4.132 19.835 4.508 1.00 81.25 123 SER A CA 1
ATOM 943 C C . SER A 1 123 ? 4.916 18.684 5.166 1.00 81.25 123 SER A C 1
ATOM 945 O O . SER A 1 123 ? 5.430 17.803 4.467 1.00 81.25 123 SER A O 1
ATOM 947 N N . PRO A 1 124 ? 4.974 18.619 6.516 1.00 86.06 124 PRO A N 1
ATOM 948 C CA . PRO A 1 124 ? 5.607 17.509 7.238 1.00 86.06 124 PRO A CA 1
ATOM 949 C C . PRO A 1 124 ? 5.066 16.135 6.829 1.00 86.06 124 PRO A C 1
ATOM 951 O O . PRO A 1 124 ? 5.821 15.174 6.702 1.00 86.06 124 PRO A O 1
ATOM 954 N N . ARG A 1 125 ? 3.759 16.055 6.554 1.00 83.75 125 ARG A N 1
ATOM 955 C CA . ARG A 1 125 ? 3.085 14.819 6.152 1.00 83.75 125 ARG A CA 1
ATOM 956 C C . ARG A 1 125 ? 3.593 14.285 4.817 1.00 83.75 125 ARG A C 1
ATOM 958 O O . ARG A 1 125 ? 3.819 13.087 4.685 1.00 83.75 125 ARG A O 1
ATOM 965 N N . VAL A 1 126 ? 3.767 15.148 3.818 1.00 83.12 126 VAL A N 1
ATOM 966 C CA . VAL A 1 126 ? 4.265 14.700 2.511 1.00 83.12 126 VAL A CA 1
ATOM 967 C C . VAL A 1 126 ? 5.746 14.344 2.592 1.00 83.12 126 VAL A C 1
ATOM 969 O O . VAL A 1 126 ? 6.138 13.334 2.015 1.00 83.12 126 VAL A O 1
ATOM 972 N N . ARG A 1 127 ? 6.548 15.081 3.375 1.00 86.69 127 ARG A N 1
ATOM 973 C CA . ARG A 1 127 ? 7.946 14.703 3.643 1.00 86.69 127 ARG A CA 1
ATOM 974 C C . ARG A 1 127 ? 8.053 13.310 4.263 1.00 86.69 127 ARG A C 1
ATOM 976 O O . ARG A 1 127 ? 8.858 12.517 3.790 1.00 86.69 127 ARG A O 1
ATOM 983 N N . LYS A 1 128 ? 7.193 12.983 5.237 1.00 89.75 128 LYS A N 1
ATOM 984 C CA . LYS A 1 128 ? 7.109 11.627 5.805 1.00 89.75 128 LYS A CA 1
ATOM 985 C C . LYS A 1 128 ? 6.802 10.588 4.724 1.00 89.75 128 LYS A C 1
ATOM 987 O O . LYS A 1 128 ? 7.497 9.589 4.636 1.00 89.75 128 LYS A O 1
ATOM 992 N N . ARG A 1 129 ? 5.826 10.846 3.849 1.00 90.38 129 ARG A N 1
ATOM 993 C CA . ARG A 1 129 ? 5.473 9.925 2.753 1.00 90.38 129 ARG A CA 1
ATOM 994 C C . ARG A 1 129 ? 6.607 9.666 1.769 1.00 90.38 129 ARG A C 1
ATOM 996 O O . ARG A 1 129 ? 6.822 8.522 1.390 1.00 90.38 129 ARG A O 1
ATOM 1003 N N . VAL A 1 130 ? 7.335 10.711 1.382 1.00 90.06 130 VAL A N 1
ATOM 1004 C CA . VAL A 1 130 ? 8.517 10.573 0.520 1.00 90.06 130 VAL A CA 1
ATOM 1005 C C . VAL A 1 130 ? 9.617 9.788 1.238 1.00 90.06 130 VAL A C 1
ATOM 1007 O O . VAL A 1 130 ? 10.183 8.880 0.643 1.00 90.06 130 VAL A O 1
ATOM 1010 N N . ALA A 1 131 ? 9.882 10.083 2.514 1.00 91.38 131 ALA A N 1
ATOM 1011 C CA . ALA A 1 131 ? 10.889 9.365 3.295 1.00 91.38 131 ALA A CA 1
ATOM 1012 C C . ALA A 1 131 ? 10.562 7.867 3.413 1.00 91.38 131 ALA A C 1
ATOM 1014 O O . ALA A 1 131 ? 11.398 7.037 3.082 1.00 91.38 131 ALA A O 1
ATOM 1015 N N . MET A 1 132 ? 9.323 7.523 3.777 1.00 94.50 132 MET A N 1
ATOM 1016 C CA . MET A 1 132 ? 8.881 6.127 3.883 1.00 94.50 132 MET A CA 1
ATOM 1017 C C . MET A 1 132 ? 8.864 5.412 2.526 1.00 94.50 132 MET A C 1
ATOM 1019 O O . MET A 1 132 ? 9.098 4.210 2.463 1.00 94.50 132 MET A O 1
ATOM 1023 N N . TYR A 1 133 ? 8.602 6.131 1.428 1.00 93.44 133 TYR A N 1
ATOM 1024 C CA . TYR A 1 133 ? 8.745 5.575 0.082 1.00 93.44 133 TYR A CA 1
ATOM 1025 C C . TYR A 1 133 ? 10.200 5.176 -0.201 1.00 93.44 133 TYR A C 1
ATOM 1027 O O . TYR A 1 133 ? 10.455 4.058 -0.644 1.00 93.44 133 TYR A O 1
ATOM 1035 N N . GLU A 1 134 ? 11.150 6.079 0.049 1.00 92.06 134 GLU A N 1
ATOM 1036 C CA . GLU A 1 134 ? 12.572 5.795 -0.175 1.00 92.06 134 GLU A CA 1
ATOM 1037 C C . GLU A 1 134 ? 13.079 4.665 0.717 1.00 92.06 134 GLU A C 1
ATOM 1039 O O . GLU A 1 134 ? 13.814 3.802 0.251 1.00 92.06 134 GLU A O 1
ATOM 1044 N N . GLU A 1 135 ? 12.666 4.656 1.980 1.00 94.88 135 GLU A N 1
ATOM 1045 C CA . GLU A 1 135 ? 13.133 3.690 2.970 1.00 94.88 135 GLU A CA 1
ATOM 1046 C C . GLU A 1 135 ? 12.547 2.289 2.755 1.00 94.88 135 GLU A C 1
ATOM 1048 O O . GLU A 1 135 ? 13.259 1.295 2.890 1.00 94.88 135 GLU A O 1
ATOM 1053 N N . HIS A 1 136 ? 11.260 2.193 2.402 1.00 94.50 136 HIS A N 1
ATOM 1054 C CA . HIS A 1 136 ? 10.536 0.919 2.441 1.00 94.50 136 HIS A CA 1
ATOM 1055 C C . HIS A 1 136 ? 10.021 0.414 1.096 1.00 94.50 136 HIS A C 1
ATOM 1057 O O . HIS A 1 136 ? 9.548 -0.722 1.060 1.00 94.50 136 HIS A O 1
ATOM 1063 N N . LEU A 1 137 ? 10.044 1.212 0.019 1.00 93.44 137 LEU A N 1
ATOM 1064 C CA . LEU A 1 137 ? 9.549 0.802 -1.306 1.00 93.44 137 LEU A CA 1
ATOM 1065 C C . LEU A 1 137 ? 10.653 0.812 -2.357 1.00 93.44 137 LEU A C 1
ATOM 1067 O O . LEU A 1 137 ? 10.789 -0.172 -3.080 1.00 93.44 137 LEU A O 1
ATOM 1071 N N . ALA A 1 138 ? 11.410 1.906 -2.476 1.00 91.69 138 ALA A N 1
ATOM 1072 C CA . ALA A 1 138 ? 12.355 2.105 -3.573 1.00 91.69 138 ALA A CA 1
ATOM 1073 C C . ALA A 1 138 ? 13.296 0.896 -3.761 1.00 91.69 138 ALA A C 1
ATOM 1075 O O . ALA A 1 138 ? 13.923 0.408 -2.827 1.00 91.69 138 ALA A O 1
ATOM 1076 N N . GLY A 1 139 ? 13.374 0.390 -4.994 1.00 88.94 139 GLY A N 1
ATOM 1077 C CA . GLY A 1 139 ? 14.193 -0.769 -5.355 1.00 88.94 139 GLY A CA 1
ATOM 1078 C C . GLY A 1 139 ? 13.600 -2.140 -5.009 1.00 88.94 139 GLY A C 1
ATOM 1079 O O . GLY A 1 139 ? 14.117 -3.139 -5.506 1.00 88.94 139 GLY A O 1
ATOM 1080 N N . ARG A 1 140 ? 12.513 -2.219 -4.231 1.00 92.00 140 ARG A N 1
ATOM 1081 C CA . ARG A 1 140 ? 11.856 -3.489 -3.877 1.00 92.00 140 ARG A CA 1
ATOM 1082 C C . ARG A 1 140 ? 10.891 -3.968 -4.952 1.00 92.00 140 ARG A C 1
ATOM 1084 O O . ARG A 1 140 ? 10.374 -3.160 -5.727 1.00 92.00 140 ARG A O 1
ATOM 1091 N N . ASP A 1 141 ? 10.609 -5.268 -4.942 1.00 91.25 141 ASP A N 1
ATOM 1092 C CA . ASP A 1 141 ? 9.575 -5.871 -5.780 1.00 91.25 141 ASP A CA 1
ATOM 1093 C C . ASP A 1 141 ? 8.176 -5.374 -5.350 1.00 91.25 141 ASP A C 1
ATOM 1095 O O . ASP A 1 141 ? 7.838 -5.426 -4.160 1.00 91.25 141 ASP A O 1
ATOM 1099 N N . PRO A 1 142 ? 7.338 -4.878 -6.280 1.00 92.50 142 PRO A N 1
ATOM 1100 C CA . PRO A 1 142 ? 5.989 -4.437 -5.952 1.00 92.50 142 PRO A CA 1
ATOM 1101 C C . PRO A 1 142 ? 5.105 -5.536 -5.352 1.00 92.50 142 PRO A C 1
ATOM 1103 O O . PRO A 1 142 ? 4.259 -5.234 -4.509 1.00 92.50 142 PRO A O 1
ATOM 1106 N N . ALA A 1 143 ? 5.302 -6.801 -5.729 1.00 92.69 143 ALA A N 1
ATOM 1107 C CA . ALA A 1 143 ? 4.530 -7.916 -5.195 1.00 92.69 143 ALA A CA 1
ATOM 1108 C C . ALA A 1 143 ? 4.801 -8.117 -3.703 1.00 92.69 143 ALA A C 1
ATOM 1110 O O . ALA A 1 143 ? 3.850 -8.259 -2.938 1.00 92.69 143 ALA A O 1
ATOM 1111 N N . ASP A 1 144 ? 6.064 -8.040 -3.287 1.00 93.94 144 ASP A N 1
ATOM 1112 C CA . ASP A 1 144 ? 6.448 -8.164 -1.878 1.00 93.94 144 ASP A CA 1
ATOM 1113 C C . ASP A 1 144 ? 5.838 -7.021 -1.056 1.00 93.94 144 ASP A C 1
ATOM 1115 O O . ASP A 1 144 ? 5.257 -7.242 0.005 1.00 93.94 144 ASP A O 1
ATOM 1119 N N . THR A 1 145 ? 5.870 -5.792 -1.587 1.00 94.38 145 THR A N 1
ATOM 1120 C CA . THR A 1 145 ? 5.270 -4.642 -0.890 1.00 94.38 145 THR A CA 1
ATOM 1121 C C . THR A 1 145 ? 3.752 -4.755 -0.743 1.00 94.38 145 THR A C 1
ATOM 1123 O O . THR A 1 145 ? 3.205 -4.370 0.290 1.00 94.38 145 THR A O 1
ATOM 1126 N N . PHE A 1 146 ? 3.048 -5.294 -1.745 1.00 95.69 146 PHE A N 1
ATOM 1127 C CA . PHE A 1 146 ? 1.604 -5.507 -1.638 1.00 95.69 146 PHE A CA 1
ATOM 1128 C C . PHE A 1 146 ? 1.255 -6.679 -0.729 1.00 95.69 146 PHE A C 1
ATOM 1130 O O . PHE A 1 146 ? 0.222 -6.622 -0.069 1.00 95.69 146 PHE A O 1
ATOM 1137 N N . GLU A 1 147 ? 2.086 -7.718 -0.665 1.00 96.69 147 GLU A N 1
ATOM 1138 C CA . GLU A 1 147 ? 1.885 -8.822 0.271 1.00 96.69 147 GLU A CA 1
ATOM 1139 C C . GLU A 1 147 ? 1.987 -8.356 1.726 1.00 96.69 147 GLU A C 1
ATOM 1141 O O . GLU A 1 147 ? 1.100 -8.669 2.519 1.00 96.69 147 GLU A O 1
ATOM 1146 N N . GLU A 1 148 ? 2.998 -7.551 2.063 1.00 96.69 148 GLU A N 1
ATOM 1147 C CA . GLU A 1 148 ? 3.151 -6.982 3.410 1.00 96.69 148 GLU A CA 1
ATOM 1148 C C . GLU A 1 148 ? 1.935 -6.138 3.811 1.00 96.69 148 GLU A C 1
ATOM 1150 O O . GLU A 1 148 ? 1.374 -6.301 4.897 1.00 96.69 148 GLU A O 1
ATOM 1155 N N . VAL A 1 149 ? 1.461 -5.283 2.904 1.00 96.44 149 VAL A N 1
ATOM 1156 C CA . VAL A 1 149 ? 0.291 -4.426 3.150 1.00 96.44 149 VAL A CA 1
ATOM 1157 C C . VAL A 1 149 ? -0.994 -5.227 3.255 1.00 96.44 149 VAL A C 1
ATOM 1159 O O . VAL A 1 149 ? -1.835 -4.943 4.107 1.00 96.44 149 VAL A O 1
ATOM 1162 N N . LEU A 1 150 ? -1.155 -6.242 2.410 1.00 96.94 150 LEU A N 1
ATOM 1163 C CA . LEU A 1 150 ? -2.306 -7.129 2.475 1.00 96.94 150 LEU A CA 1
ATOM 1164 C C . LEU A 1 150 ? -2.317 -7.904 3.796 1.00 96.94 150 LEU A C 1
ATOM 1166 O O . LEU A 1 150 ? -3.374 -8.040 4.407 1.00 96.94 150 LEU A O 1
ATOM 1170 N N . SER A 1 151 ? -1.154 -8.369 4.261 1.00 97.44 151 SER A N 1
ATOM 1171 C CA . SER A 1 151 ? -1.010 -9.032 5.559 1.00 97.44 151 SER A CA 1
ATOM 1172 C C . SER A 1 151 ? -1.421 -8.113 6.710 1.00 97.44 151 SER A C 1
ATOM 1174 O O . SER A 1 151 ? -2.179 -8.533 7.582 1.00 97.44 151 SER A O 1
ATOM 1176 N N . PHE A 1 152 ? -0.986 -6.851 6.685 1.00 97.50 152 PHE A N 1
ATOM 1177 C CA . PHE A 1 152 ? -1.394 -5.844 7.666 1.00 97.50 152 PHE A CA 1
ATOM 1178 C C . PHE A 1 152 ? -2.910 -5.596 7.660 1.00 97.50 152 PHE A C 1
ATOM 1180 O O . PHE A 1 152 ? -3.558 -5.636 8.702 1.00 97.50 152 PHE A O 1
ATOM 1187 N N . PHE A 1 153 ? -3.523 -5.382 6.494 1.00 97.19 153 PHE A N 1
ATOM 1188 C CA . PHE A 1 153 ? -4.970 -5.159 6.458 1.00 97.19 153 PHE A CA 1
ATOM 1189 C C . PHE A 1 153 ? -5.768 -6.397 6.873 1.00 97.19 153 PHE A C 1
ATOM 1191 O O . PHE A 1 153 ? -6.811 -6.254 7.503 1.00 97.19 153 PHE A O 1
ATOM 1198 N N . ARG A 1 154 ? -5.274 -7.604 6.578 1.00 97.00 154 ARG A N 1
ATOM 1199 C CA . ARG A 1 154 ? -5.896 -8.858 7.023 1.00 97.00 154 ARG A CA 1
ATOM 1200 C C . ARG A 1 154 ? -5.798 -9.068 8.527 1.00 97.00 154 ARG A C 1
ATOM 1202 O O . ARG A 1 154 ? -6.757 -9.564 9.111 1.00 97.00 154 ARG A O 1
ATOM 1209 N N . SER A 1 155 ? -4.684 -8.701 9.165 1.00 96.69 155 SER A N 1
ATOM 1210 C CA . SER A 1 155 ? -4.600 -8.778 10.629 1.00 96.69 155 SER A CA 1
ATOM 1211 C C . SER A 1 155 ? -5.622 -7.844 11.276 1.00 96.69 155 SER A C 1
ATOM 1213 O O . SER A 1 155 ? -6.298 -8.237 12.225 1.00 96.69 155 SER A O 1
ATOM 1215 N N . LEU A 1 156 ? -5.809 -6.650 10.707 1.00 95.31 156 LEU A N 1
ATOM 1216 C CA . LEU A 1 156 ? -6.799 -5.684 11.169 1.00 95.31 156 LEU A CA 1
ATOM 1217 C C . LEU A 1 156 ? -8.243 -6.140 10.888 1.00 95.31 156 LEU A C 1
ATOM 1219 O O . LEU A 1 156 ? -9.115 -5.989 11.743 1.00 95.31 156 LEU A O 1
ATOM 1223 N N . GLU A 1 157 ? -8.502 -6.745 9.728 1.00 95.38 157 GLU A N 1
ATOM 1224 C CA . GLU A 1 157 ? -9.796 -7.355 9.397 1.00 95.38 157 GLU A CA 1
ATOM 1225 C C . GLU A 1 157 ? -10.149 -8.496 10.363 1.00 95.38 157 GLU A C 1
ATOM 1227 O O . GLU A 1 157 ? -11.285 -8.570 10.833 1.00 95.38 157 GLU A O 1
ATOM 1232 N N . ALA A 1 158 ? -9.176 -9.345 10.716 1.00 95.19 158 ALA A N 1
ATOM 1233 C CA . ALA A 1 158 ? -9.374 -10.493 11.602 1.00 95.19 158 ALA A CA 1
ATOM 1234 C C . ALA A 1 158 ? -9.849 -10.100 13.011 1.00 95.19 158 ALA A C 1
ATOM 1236 O O . ALA A 1 158 ? -10.534 -10.882 13.670 1.00 95.19 158 ALA A O 1
ATOM 1237 N N . VAL A 1 159 ? -9.529 -8.883 13.457 1.00 94.69 159 VAL A N 1
ATOM 1238 C CA . VAL A 1 159 ? -9.989 -8.317 14.735 1.00 94.69 159 VAL A CA 1
ATOM 1239 C C . VAL A 1 159 ? -11.170 -7.352 14.575 1.00 94.69 159 VAL A C 1
ATOM 1241 O O . VAL A 1 159 ? -11.481 -6.586 15.485 1.00 94.69 159 VAL A O 1
ATOM 1244 N N . GLY A 1 160 ? -11.840 -7.360 13.420 1.00 92.38 160 GLY A N 1
ATOM 1245 C CA . GLY A 1 160 ? -13.027 -6.541 13.172 1.00 92.38 160 GLY A CA 1
ATOM 1246 C C . GLY A 1 160 ? -12.731 -5.055 12.975 1.00 92.38 160 GLY A C 1
ATOM 1247 O O . GLY A 1 160 ? -13.561 -4.218 13.319 1.00 92.38 160 GLY A O 1
ATOM 1248 N N . TRP A 1 161 ? -11.569 -4.715 12.412 1.00 92.88 161 TRP A N 1
ATOM 1249 C CA . TRP A 1 161 ? -11.113 -3.336 12.200 1.00 92.88 161 TRP A CA 1
ATOM 1250 C C . TRP A 1 161 ? -10.913 -2.536 13.491 1.00 92.88 161 TRP A C 1
ATOM 1252 O O . TRP A 1 161 ? -11.127 -1.325 13.501 1.00 92.88 161 TRP A O 1
ATOM 1262 N N . ASN A 1 162 ? -10.505 -3.214 14.565 1.00 92.88 162 ASN A N 1
ATOM 1263 C CA . ASN A 1 162 ? -10.217 -2.620 15.865 1.00 92.88 162 ASN A CA 1
ATOM 1264 C C . ASN A 1 162 ? -8.692 -2.547 16.107 1.00 92.88 162 ASN A C 1
ATOM 1266 O O . ASN A 1 162 ? -8.101 -3.566 16.473 1.00 92.88 162 ASN A O 1
ATOM 1270 N N . PRO A 1 163 ? -8.040 -1.380 15.928 1.00 92.69 163 PRO A N 1
ATOM 1271 C CA . PRO A 1 163 ? -6.592 -1.247 16.093 1.00 92.69 163 PRO A CA 1
ATOM 1272 C C . PRO A 1 163 ? -6.105 -1.636 17.489 1.00 92.69 163 PRO A C 1
ATOM 1274 O O . PRO A 1 163 ? -5.053 -2.257 17.621 1.00 92.69 163 PRO A O 1
ATOM 1277 N N . SER A 1 164 ? -6.886 -1.337 18.532 1.00 92.31 164 SER A N 1
ATOM 1278 C CA . SER A 1 164 ? -6.497 -1.601 19.919 1.00 92.31 164 SER A CA 1
ATOM 1279 C C . SER A 1 164 ? -6.396 -3.100 20.237 1.00 92.31 164 SER A C 1
ATOM 1281 O O . SER A 1 164 ? -5.760 -3.468 21.218 1.00 92.31 164 SER A O 1
ATOM 1283 N N . ALA A 1 165 ? -6.987 -3.972 19.413 1.00 93.19 165 ALA A N 1
ATOM 1284 C CA . ALA A 1 165 ? -6.878 -5.424 19.552 1.00 93.19 165 ALA A CA 1
ATOM 1285 C C . ALA A 1 165 ? -5.558 -6.007 18.998 1.00 93.19 165 ALA A C 1
ATOM 1287 O O . ALA A 1 165 ? -5.306 -7.198 19.176 1.00 93.19 165 ALA A O 1
ATOM 1288 N N . LEU A 1 166 ? -4.734 -5.192 18.324 1.00 88.12 166 LEU A N 1
ATOM 1289 C CA . LEU A 1 166 ? -3.414 -5.560 17.784 1.00 88.12 166 LEU A CA 1
ATOM 1290 C C . LEU A 1 166 ? -2.250 -4.854 18.505 1.00 88.12 166 LEU A C 1
ATOM 1292 O O . LEU A 1 166 ? -1.106 -4.951 18.060 1.00 88.12 166 LEU A O 1
ATOM 1296 N N . ASN A 1 167 ? -2.543 -4.107 19.573 1.00 68.69 167 ASN A N 1
ATOM 1297 C CA . ASN A 1 167 ? -1.561 -3.382 20.382 1.00 68.69 167 ASN A CA 1
ATOM 1298 C C . ASN A 1 167 ? -1.028 -4.210 21.550 1.00 68.69 167 ASN A C 1
ATOM 1300 O O . ASN A 1 167 ? -1.801 -5.016 22.116 1.00 68.69 167 ASN A O 1
#

Secondary structure (DSSP, 8-state):
--HHHHHHHHHHHHHHHHHHHHHHHTT-S-HHHHHHHHHHHHHHHHHHHHHHHHHHHHHHHHHH-THHHHHHHHHHHHHTT---EEES----SS--S----PPEEEPPHHHHHHH---TTSSSHHHHHHHHHHHHHTTTS-HHHHHHHHHHHHHHHHHTTS-GGGG-

Foldseek 3Di:
DDPVVLVVLLVVLLVQLVVLLVCCVVPPPPVLVSLLSNLVSLLVNLVSLCVVVNPLSVVLCVPQPLLSLQSPLVNVLSVLVNRQKAQDFDDDDDDDDDGPSHAIAGAQVVSSCVSPPPPPVPDPSNVSSNVSNNVPGHGDHSSVSSVSSSVVSVVCVVVVNDSVVVD

Sequence (167 aa):
MVEWERARSRGMALNALEKALTDLRRRHGELYANVGAGVMWAAVLDENLRDDLGAEYEELRDRDAPLLHGLVHARNGVMHAALVTTNAGGITAPIVAPVVIGPPSWRASVVLHKLWTPKALESPRVRKRVAMYEEHLAGRDPADTFEEVLSFFRSLEAVGWNPSALN

Radius of gyration: 16.94 Å; chains: 1; bounding box: 52×37×47 Å

pLDDT: mean 83.56, std 15.0, range [42.22, 97.5]